Protein AF-A0A952Q363-F1 (afdb_monomer_lite)

Radius of gyration: 19.09 Å; chains: 1; bounding box: 37×42×58 Å

Structure (mmCIF, N/CA/C/O backbone):
data_AF-A0A952Q363-F1
#
_entry.id   AF-A0A952Q363-F1
#
loop_
_atom_site.group_PDB
_atom_site.id
_atom_site.type_symbol
_atom_site.label_atom_id
_atom_site.label_alt_id
_atom_site.label_comp_id
_atom_site.label_asym_id
_atom_site.label_entity_id
_atom_site.label_seq_id
_atom_site.pdbx_PDB_ins_code
_atom_site.Cartn_x
_atom_site.Cartn_y
_atom_site.Cartn_z
_atom_site.occupancy
_atom_site.B_iso_or_equiv
_atom_site.auth_seq_id
_atom_site.auth_comp_id
_atom_site.auth_asym_id
_atom_site.auth_atom_id
_atom_site.pdbx_PDB_model_num
ATOM 1 N N . ILE A 1 1 ? -16.751 1.862 -23.020 1.00 52.62 1 ILE A N 1
ATOM 2 C CA . ILE A 1 1 ? -16.460 0.640 -22.235 1.00 52.62 1 ILE A CA 1
ATOM 3 C C . ILE A 1 1 ? -17.788 -0.082 -22.058 1.00 52.62 1 ILE A C 1
ATOM 5 O O . ILE A 1 1 ? -18.640 0.441 -21.353 1.00 52.62 1 ILE A O 1
ATOM 9 N N . ALA A 1 2 ? -18.011 -1.185 -22.773 1.00 46.09 2 ALA A N 1
ATOM 10 C CA . ALA A 1 2 ? -19.155 -2.061 -22.526 1.00 46.09 2 ALA A CA 1
ATOM 11 C C . ALA A 1 2 ? -18.742 -3.025 -21.408 1.00 46.09 2 ALA A C 1
ATOM 13 O O . ALA A 1 2 ? -17.711 -3.682 -21.525 1.00 46.09 2 ALA A O 1
ATOM 14 N N . TYR A 1 3 ? -19.463 -3.017 -20.289 1.00 58.12 3 TYR A N 1
ATOM 15 C CA . TYR A 1 3 ? -19.148 -3.871 -19.147 1.00 58.12 3 TYR A CA 1
ATOM 16 C C . TYR A 1 3 ? -19.827 -5.219 -19.375 1.00 58.12 3 TYR A C 1
ATOM 18 O O . TYR A 1 3 ? -21.053 -5.286 -19.382 1.00 58.12 3 TYR A O 1
ATOM 26 N N . GLU A 1 4 ? -19.048 -6.270 -19.611 1.00 64.31 4 GLU A N 1
ATOM 27 C CA . GLU A 1 4 ? -19.581 -7.622 -19.738 1.00 64.31 4 GLU A CA 1
ATOM 28 C C . GLU A 1 4 ? -19.744 -8.219 -18.326 1.00 64.31 4 GLU A C 1
ATOM 30 O O . GLU A 1 4 ? -18.751 -8.421 -17.624 1.00 64.31 4 GLU A O 1
ATOM 35 N N . PRO A 1 5 ? -20.979 -8.452 -17.846 1.00 70.44 5 PRO A N 1
ATOM 36 C CA . PRO A 1 5 ? -21.251 -8.792 -16.447 1.00 70.44 5 PRO A CA 1
ATOM 37 C C . PRO A 1 5 ? -20.990 -10.272 -16.117 1.00 70.44 5 PRO A C 1
ATOM 39 O O . PRO A 1 5 ? -21.376 -10.742 -15.051 1.00 70.44 5 PRO A O 1
ATOM 42 N N . THR A 1 6 ? -20.352 -11.024 -17.015 1.00 74.44 6 THR A N 1
ATOM 43 C CA . THR A 1 6 ? -20.077 -12.463 -16.864 1.00 74.44 6 THR A CA 1
ATOM 44 C C . THR A 1 6 ? -18.910 -12.762 -15.917 1.00 74.44 6 THR A C 1
ATOM 46 O O . THR A 1 6 ? -18.652 -13.922 -15.597 1.00 74.44 6 THR A O 1
ATOM 49 N N . VAL A 1 7 ? -18.208 -11.737 -15.421 1.00 71.50 7 VAL A N 1
ATOM 50 C CA . VAL A 1 7 ? -17.068 -11.913 -14.516 1.00 71.50 7 VAL A CA 1
ATOM 51 C C . VAL A 1 7 ? -17.538 -12.050 -13.066 1.00 71.50 7 VAL A C 1
ATOM 53 O O . VAL A 1 7 ? -17.964 -11.087 -12.427 1.00 71.50 7 VAL A O 1
ATOM 56 N N . TYR A 1 8 ? -17.394 -13.252 -12.511 1.00 76.31 8 TYR A N 1
ATOM 57 C CA . TYR A 1 8 ? -17.608 -13.503 -11.087 1.00 76.31 8 TYR A CA 1
ATOM 58 C C . TYR A 1 8 ? -16.476 -12.893 -10.249 1.00 76.31 8 TYR A C 1
ATOM 60 O O . TYR A 1 8 ? -15.322 -13.321 -10.327 1.00 76.31 8 TYR A O 1
ATOM 68 N N . VAL A 1 9 ? -16.805 -11.918 -9.395 1.00 73.81 9 VAL A N 1
ATOM 69 C CA . VAL A 1 9 ? -15.872 -11.384 -8.392 1.00 73.81 9 VAL A CA 1
ATOM 70 C C . VAL A 1 9 ? -16.030 -12.171 -7.097 1.00 73.81 9 VAL A C 1
ATOM 72 O O . VAL A 1 9 ? -17.025 -12.047 -6.385 1.00 73.81 9 VAL A O 1
ATOM 75 N N . TRP A 1 10 ? -15.020 -12.970 -6.766 1.00 75.12 10 TRP A N 1
ATOM 76 C CA . TRP A 1 10 ? -14.986 -13.729 -5.521 1.00 75.12 10 TRP A CA 1
ATOM 77 C C . TRP A 1 10 ? -14.687 -12.788 -4.350 1.00 75.12 10 TRP A C 1
ATOM 79 O O . TRP A 1 10 ? -13.537 -12.418 -4.105 1.00 75.12 10 TRP A O 1
ATOM 89 N N . HIS A 1 11 ? -15.727 -12.383 -3.621 1.00 77.31 11 HIS A N 1
ATOM 90 C CA . HIS A 1 11 ? -15.583 -11.630 -2.379 1.00 77.31 11 HIS A CA 1
ATOM 91 C C . HIS A 1 11 ? -15.698 -12.567 -1.176 1.00 77.31 11 HIS A C 1
ATOM 93 O O . HIS A 1 11 ? -16.669 -13.306 -1.041 1.00 77.31 11 HIS A O 1
ATOM 99 N N . GLN A 1 12 ? -14.719 -12.520 -0.274 1.00 80.31 12 GLN A N 1
ATOM 100 C CA . GLN A 1 12 ? -14.725 -13.321 0.946 1.00 80.31 12 GLN A CA 1
ATOM 101 C C . GLN A 1 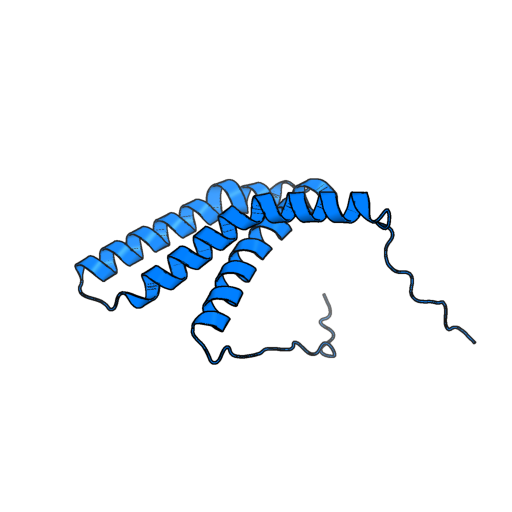12 ? -14.538 -12.418 2.162 1.00 80.31 12 GLN A C 1
ATOM 103 O O . GLN A 1 12 ? -13.541 -11.701 2.272 1.00 80.31 12 GLN A O 1
ATOM 108 N N . HIS A 1 13 ? -15.474 -12.505 3.106 1.00 82.00 13 HIS A N 1
ATOM 109 C CA . HIS A 1 13 ? -15.344 -11.855 4.405 1.00 82.00 13 HIS A CA 1
ATOM 110 C C . HIS A 1 13 ? -14.303 -12.581 5.263 1.00 82.00 13 HIS A C 1
ATOM 112 O O . HIS A 1 13 ? -14.274 -13.812 5.327 1.00 82.00 13 HIS A O 1
ATOM 118 N N . ARG A 1 14 ? -13.445 -11.812 5.938 1.00 87.38 14 ARG A N 1
ATOM 119 C CA . ARG A 1 14 ? -12.489 -12.346 6.916 1.00 87.38 14 ARG A CA 1
ATOM 120 C C . ARG A 1 14 ? -13.212 -12.607 8.230 1.00 87.38 14 ARG A C 1
ATOM 122 O O . ARG A 1 14 ? -13.977 -11.759 8.686 1.00 87.38 14 ARG A O 1
ATOM 129 N N . ARG A 1 15 ? -12.982 -13.781 8.815 1.00 91.12 15 ARG A N 1
ATOM 130 C CA . ARG A 1 15 ? -13.649 -14.245 10.041 1.00 91.12 15 ARG A CA 1
ATOM 131 C C . ARG A 1 15 ? -12.788 -13.989 11.272 1.00 91.12 15 ARG A C 1
ATOM 133 O O . ARG A 1 15 ? -13.325 -13.890 12.371 1.00 91.12 15 ARG A O 1
ATOM 140 N N . THR A 1 16 ? -11.473 -13.847 11.090 1.00 93.56 16 THR A N 1
ATOM 141 C CA . THR A 1 16 ? -10.523 -13.623 12.186 1.00 93.56 16 THR A CA 1
ATOM 142 C C . THR A 1 16 ? -9.735 -12.323 12.035 1.00 93.56 16 THR A C 1
ATOM 144 O O . THR A 1 16 ? -9.590 -11.755 10.949 1.00 93.56 16 THR A O 1
ATOM 147 N N . MET A 1 17 ? -9.188 -11.845 13.154 1.00 90.88 17 MET A N 1
ATOM 148 C CA . MET A 1 17 ? -8.340 -10.651 13.178 1.00 90.88 17 MET A CA 1
ATOM 149 C C . MET A 1 17 ? -7.026 -10.856 12.403 1.00 90.88 17 MET A C 1
ATOM 151 O O . MET A 1 17 ? -6.544 -9.939 11.745 1.00 90.88 17 MET A O 1
ATOM 155 N N . GLU A 1 18 ? -6.469 -12.066 12.426 1.00 93.56 18 GLU A N 1
ATOM 156 C CA . GLU A 1 18 ? -5.249 -12.432 11.693 1.00 93.56 18 GLU A CA 1
ATOM 157 C C . GLU A 1 18 ? -5.468 -12.451 10.178 1.00 93.56 18 GLU A C 1
ATOM 159 O O . GLU A 1 18 ? -4.598 -12.065 9.396 1.00 93.56 18 GLU A O 1
ATOM 164 N N . GLU A 1 19 ? -6.637 -12.918 9.744 1.00 93.19 19 GLU A N 1
ATOM 165 C CA . GLU A 1 19 ? -7.056 -12.865 8.348 1.00 93.19 19 GLU A CA 1
ATOM 166 C C . GLU A 1 19 ? -7.239 -11.417 7.881 1.00 93.19 19 GLU A C 1
ATOM 168 O O . GLU A 1 19 ? -6.781 -11.050 6.795 1.00 93.19 19 GLU A O 1
ATOM 173 N N . LEU A 1 20 ? -7.845 -10.574 8.724 1.00 92.19 20 LEU A N 1
ATOM 174 C CA . LEU A 1 20 ? -7.972 -9.143 8.461 1.00 92.19 20 LEU A CA 1
ATOM 175 C C . LEU A 1 20 ? -6.601 -8.460 8.384 1.00 92.19 20 LEU A C 1
ATOM 177 O O . LEU A 1 20 ? -6.363 -7.681 7.464 1.00 92.19 20 LEU A O 1
ATOM 181 N N . GLN A 1 21 ? -5.678 -8.781 9.292 1.00 94.12 21 GLN A N 1
ATOM 182 C CA . GLN A 1 21 ? -4.303 -8.284 9.257 1.00 94.12 21 GLN A CA 1
ATOM 183 C C . GLN A 1 21 ? -3.627 -8.605 7.926 1.00 94.12 21 GLN A C 1
ATOM 185 O O . GLN A 1 21 ? -3.096 -7.709 7.265 1.00 94.12 21 GLN A O 1
ATOM 190 N N . ARG A 1 22 ? -3.663 -9.880 7.525 1.00 94.31 22 ARG A N 1
ATOM 191 C CA . ARG A 1 22 ? -3.071 -10.342 6.265 1.00 94.31 22 ARG A CA 1
ATOM 192 C C . ARG A 1 22 ? -3.663 -9.597 5.075 1.00 94.31 22 ARG A C 1
ATOM 194 O O . ARG A 1 22 ? -2.911 -9.148 4.213 1.00 94.31 22 ARG A O 1
ATOM 201 N N . GLN A 1 23 ? -4.980 -9.400 5.057 1.00 93.62 23 GLN A N 1
ATOM 202 C CA . GLN A 1 23 ? -5.643 -8.631 4.006 1.00 93.62 23 GLN A CA 1
ATOM 203 C C . GLN A 1 23 ? -5.205 -7.162 3.993 1.00 93.62 23 GLN A C 1
ATOM 205 O O . GLN A 1 23 ? -4.883 -6.637 2.931 1.00 93.62 23 GLN A O 1
ATOM 210 N N . MET A 1 24 ? -5.170 -6.498 5.149 1.00 94.56 24 MET A N 1
ATOM 211 C CA . MET A 1 24 ? -4.802 -5.082 5.241 1.00 94.56 24 MET A CA 1
ATOM 212 C C . MET A 1 24 ? -3.368 -4.830 4.768 1.00 94.56 24 MET A C 1
ATOM 214 O O . MET A 1 24 ? -3.130 -3.889 4.007 1.00 94.56 24 MET A O 1
ATOM 218 N N . ILE A 1 25 ? -2.429 -5.693 5.167 1.00 96.75 25 ILE A N 1
ATOM 219 C CA . ILE A 1 25 ? -1.040 -5.634 4.697 1.00 96.75 25 ILE A CA 1
ATOM 220 C C . ILE A 1 25 ? -0.991 -5.902 3.189 1.00 9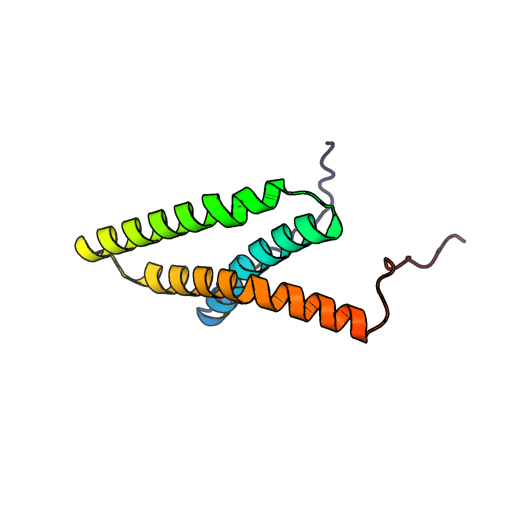6.75 25 ILE A C 1
ATOM 222 O O . ILE A 1 25 ? -0.369 -5.138 2.450 1.00 96.75 25 ILE A O 1
ATOM 226 N N . ALA A 1 26 ? -1.689 -6.935 2.706 1.00 94.75 26 ALA A N 1
ATOM 227 C CA . ALA A 1 26 ? -1.709 -7.282 1.288 1.00 94.75 26 ALA A CA 1
ATOM 228 C C . ALA A 1 26 ? -2.261 -6.149 0.410 1.00 94.75 26 ALA A C 1
ATOM 230 O O . ALA A 1 26 ? -1.663 -5.861 -0.623 1.00 94.75 26 ALA A O 1
ATOM 231 N N . TYR A 1 27 ? -3.339 -5.478 0.823 1.00 93.00 27 TYR A N 1
ATOM 232 C CA . TYR A 1 27 ? -3.904 -4.333 0.101 1.00 93.00 27 TYR A CA 1
ATOM 233 C C . TYR A 1 27 ? -2.964 -3.127 0.110 1.00 93.00 27 TYR A C 1
ATOM 235 O O . TYR A 1 27 ? -2.746 -2.510 -0.932 1.00 93.00 27 TYR A O 1
ATOM 243 N N . GLY A 1 28 ? -2.348 -2.822 1.259 1.00 94.44 28 GLY A N 1
ATOM 244 C CA . GLY A 1 28 ? -1.336 -1.768 1.342 1.00 94.44 28 GLY A CA 1
ATOM 245 C C . GLY A 1 28 ? -0.146 -2.031 0.415 1.00 94.44 28 GLY A C 1
ATOM 246 O O . GLY A 1 28 ? 0.319 -1.121 -0.270 1.00 94.44 28 GLY A O 1
ATOM 247 N N . ARG A 1 29 ? 0.306 -3.285 0.348 1.00 96.94 29 ARG A N 1
ATOM 248 C CA . ARG A 1 29 ? 1.401 -3.732 -0.519 1.00 96.94 29 ARG A CA 1
ATOM 249 C C . ARG A 1 29 ? 1.027 -3.681 -1.997 1.00 96.94 29 ARG A C 1
ATOM 251 O O . ARG A 1 29 ? 1.810 -3.181 -2.799 1.00 96.94 29 ARG A O 1
ATOM 258 N N . ALA A 1 30 ? -0.160 -4.176 -2.346 1.00 94.31 30 ALA A N 1
ATOM 259 C CA . ALA A 1 30 ? -0.638 -4.258 -3.723 1.00 94.31 30 ALA A CA 1
ATOM 260 C C . ALA A 1 30 ? -0.687 -2.884 -4.396 1.00 94.31 30 ALA A C 1
ATOM 262 O O . ALA A 1 30 ? -0.236 -2.761 -5.527 1.00 94.31 30 ALA A O 1
ATOM 263 N N . MET A 1 31 ? -1.147 -1.851 -3.683 1.00 94.00 31 MET A N 1
ATOM 264 C CA . MET A 1 31 ? -1.195 -0.489 -4.222 1.00 94.00 31 MET A CA 1
ATOM 265 C C . MET A 1 31 ? 0.189 0.015 -4.651 1.00 94.00 31 MET A C 1
ATOM 267 O O . MET A 1 31 ? 0.340 0.540 -5.743 1.00 94.00 31 MET A O 1
ATOM 271 N N . ILE A 1 32 ? 1.221 -0.199 -3.834 1.00 96.38 32 ILE A N 1
ATOM 272 C CA . ILE A 1 32 ? 2.585 0.239 -4.164 1.00 96.38 32 ILE A CA 1
ATOM 273 C C . ILE A 1 32 ? 3.152 -0.559 -5.333 1.00 96.38 32 ILE A C 1
A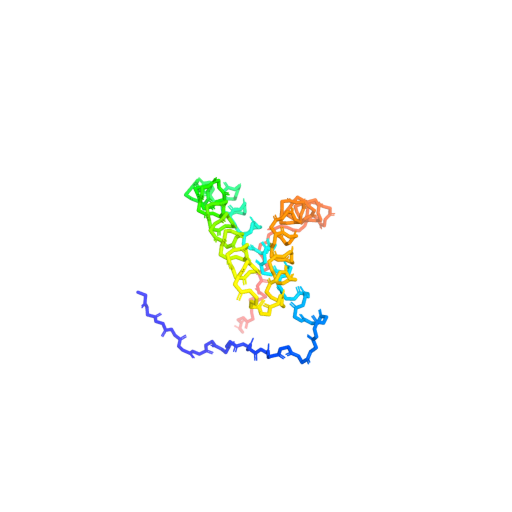TOM 275 O O . ILE A 1 32 ? 3.726 0.013 -6.251 1.00 96.38 32 ILE A O 1
ATOM 279 N N . VAL A 1 33 ? 2.982 -1.884 -5.306 1.00 96.38 33 VAL A N 1
ATOM 280 C CA . VAL A 1 33 ? 3.456 -2.764 -6.381 1.00 96.38 33 VAL A CA 1
ATOM 281 C C . VAL A 1 33 ? 2.808 -2.390 -7.711 1.00 96.38 33 VAL A C 1
ATOM 283 O O . VAL A 1 33 ? 3.498 -2.380 -8.722 1.00 96.38 33 VAL A O 1
ATOM 286 N N . TYR A 1 34 ? 1.516 -2.065 -7.705 1.00 94.88 34 TYR A N 1
ATOM 287 C CA . TYR A 1 34 ? 0.774 -1.655 -8.892 1.00 94.88 34 TYR A CA 1
ATOM 288 C C . TYR A 1 34 ? 1.322 -0.357 -9.496 1.00 94.88 34 TYR A C 1
ATOM 290 O O . TYR A 1 34 ? 1.682 -0.343 -10.670 1.00 94.88 34 TYR A O 1
ATOM 298 N N . GLU A 1 35 ? 1.482 0.697 -8.693 1.00 95.50 35 GLU A N 1
ATOM 299 C CA . GLU A 1 35 ? 2.016 1.974 -9.191 1.00 95.50 35 GLU A CA 1
ATOM 300 C C . GLU A 1 35 ? 3.469 1.843 -9.675 1.00 95.50 35 GLU A C 1
ATOM 302 O O . GLU A 1 35 ? 3.846 2.412 -10.698 1.00 95.50 35 GLU A O 1
ATOM 307 N N . LEU A 1 36 ? 4.296 1.050 -8.981 1.00 95.69 36 LEU A N 1
ATOM 308 C CA . LEU A 1 36 ? 5.667 0.776 -9.424 1.00 95.69 36 LEU A CA 1
ATOM 309 C C . LEU A 1 36 ? 5.698 -0.043 -10.717 1.00 95.69 36 LEU A C 1
ATOM 311 O O . LEU A 1 36 ? 6.550 0.203 -11.568 1.00 95.69 36 LEU A O 1
ATOM 315 N N . GLN A 1 37 ? 4.790 -1.008 -10.874 1.00 94.88 37 GLN A N 1
ATOM 316 C CA . GLN A 1 37 ? 4.666 -1.792 -12.098 1.00 94.88 37 GLN A CA 1
ATOM 317 C C . GLN A 1 37 ? 4.322 -0.884 -13.279 1.00 94.88 37 GLN A C 1
ATOM 319 O O . GLN A 1 37 ? 5.029 -0.936 -14.278 1.00 94.88 37 GLN A O 1
ATOM 324 N N . ILE A 1 38 ? 3.315 -0.020 -13.141 1.00 94.31 38 ILE A N 1
ATOM 325 C CA . ILE A 1 38 ? 2.935 0.953 -14.175 1.00 94.31 38 ILE A CA 1
ATOM 326 C C . ILE A 1 38 ? 4.116 1.860 -14.524 1.00 94.31 38 ILE A C 1
ATOM 328 O O . ILE A 1 38 ? 4.460 2.029 -15.692 1.00 94.31 38 ILE A O 1
ATOM 332 N N . PHE A 1 39 ? 4.799 2.394 -13.513 1.00 94.88 39 PHE A N 1
ATOM 333 C CA . PHE A 1 39 ? 5.922 3.295 -13.740 1.00 94.88 39 PHE A CA 1
ATOM 334 C C . PHE A 1 39 ? 7.085 2.627 -14.486 1.00 94.88 39 PHE A C 1
ATOM 336 O O . PHE A 1 39 ? 7.620 3.184 -15.442 1.00 94.88 39 PHE A O 1
ATOM 343 N N . PHE A 1 40 ? 7.499 1.433 -14.057 1.00 94.44 40 PHE A N 1
ATOM 344 C CA . PHE A 1 40 ? 8.678 0.771 -14.618 1.00 94.44 40 PHE A CA 1
ATOM 345 C C . PHE A 1 40 ? 8.400 -0.054 -15.878 1.00 94.44 40 PHE A C 1
ATOM 347 O O . PHE A 1 40 ? 9.344 -0.318 -16.622 1.00 94.44 40 PHE A O 1
ATOM 354 N N . HIS A 1 41 ? 7.170 -0.529 -16.080 1.00 90.31 41 HIS A N 1
ATOM 355 C CA . HIS A 1 41 ? 6.802 -1.356 -17.230 1.00 90.31 41 HIS A CA 1
ATOM 356 C C . HIS A 1 41 ? 6.120 -0.549 -18.329 1.00 90.31 41 HIS A C 1
ATOM 358 O O . HIS A 1 41 ? 6.515 -0.667 -19.485 1.00 90.31 41 HIS A O 1
ATOM 364 N N . ASP A 1 42 ? 5.155 0.292 -17.956 1.00 92.25 42 ASP A N 1
ATOM 365 C CA . ASP A 1 42 ? 4.332 1.049 -18.903 1.00 92.25 42 ASP A CA 1
ATOM 366 C C . ASP A 1 42 ? 4.871 2.474 -19.123 1.00 92.25 42 ASP A C 1
ATOM 368 O O . ASP A 1 42 ? 4.329 3.230 -19.926 1.00 92.25 42 ASP A O 1
ATOM 372 N N . HIS A 1 43 ? 5.953 2.847 -18.421 1.00 92.12 43 HIS A N 1
ATOM 373 C CA . HIS A 1 43 ? 6.587 4.171 -18.459 1.00 92.12 43 HIS A CA 1
ATOM 374 C C . HIS A 1 43 ? 5.635 5.329 -18.119 1.00 92.12 43 HIS A C 1
ATOM 376 O O . HIS A 1 43 ? 5.858 6.479 -18.507 1.00 92.12 43 HIS A O 1
ATOM 382 N N . ASP A 1 44 ? 4.588 5.038 -17.348 1.00 94.00 44 ASP A N 1
ATOM 383 C CA . ASP A 1 44 ? 3.598 6.020 -16.934 1.00 94.00 44 ASP A CA 1
ATOM 384 C C . ASP A 1 44 ? 3.905 6.554 -15.529 1.00 94.00 44 ASP A C 1
ATOM 386 O O . ASP A 1 44 ? 3.885 5.858 -14.515 1.00 94.00 44 ASP A O 1
ATOM 390 N N . TRP A 1 45 ? 4.206 7.846 -15.483 1.00 94.12 45 TRP A N 1
ATOM 391 C CA . TRP A 1 45 ? 4.642 8.572 -14.297 1.00 94.12 45 TRP A CA 1
ATOM 392 C C . TRP A 1 45 ? 3.486 9.122 -13.458 1.00 94.12 45 TRP A C 1
ATOM 394 O O . TRP A 1 45 ? 3.722 9.586 -12.342 1.00 94.12 45 TRP A O 1
ATOM 404 N N . ARG A 1 46 ? 2.236 9.056 -13.937 1.00 91.06 46 ARG A N 1
ATOM 405 C CA . ARG A 1 46 ? 1.063 9.569 -13.204 1.00 91.06 46 ARG A CA 1
ATOM 406 C C . ARG A 1 46 ? 0.908 8.890 -11.840 1.00 91.06 46 ARG A C 1
ATOM 408 O O . ARG A 1 46 ? 0.570 9.550 -10.857 1.00 91.06 46 ARG A O 1
ATOM 415 N N . GLY A 1 47 ? 1.255 7.605 -11.762 1.00 89.19 47 GLY A N 1
ATOM 416 C CA . GLY A 1 47 ? 1.268 6.822 -10.525 1.00 89.19 47 GLY A CA 1
ATOM 417 C C . GLY A 1 47 ? 2.260 7.313 -9.466 1.00 89.19 47 GLY A C 1
ATOM 418 O O . GLY A 1 47 ? 2.050 7.137 -8.264 1.00 89.19 47 GLY A O 1
ATOM 419 N N . LEU A 1 48 ? 3.318 8.028 -9.862 1.00 92.56 48 LEU A N 1
ATOM 420 C CA . LEU A 1 48 ? 4.270 8.592 -8.902 1.00 92.56 48 LEU A CA 1
ATOM 421 C C . LEU A 1 48 ? 3.642 9.692 -8.051 1.00 92.56 48 LEU A C 1
ATOM 423 O O . LEU A 1 48 ? 3.976 9.808 -6.874 1.00 92.56 48 LEU A O 1
ATOM 427 N N . TRP A 1 49 ? 2.697 10.463 -8.598 1.00 94.44 49 TRP A N 1
ATOM 428 C CA . TRP A 1 49 ? 1.946 11.443 -7.812 1.00 94.44 49 TRP A CA 1
ATOM 429 C C . TRP A 1 49 ? 1.117 10.763 -6.716 1.00 94.44 49 TRP A C 1
ATOM 431 O O . TRP A 1 49 ? 1.056 11.239 -5.576 1.00 94.44 49 TRP A O 1
ATOM 441 N N . GLN A 1 50 ? 0.535 9.604 -7.037 1.00 92.44 50 GLN A N 1
ATOM 442 C CA . GLN A 1 50 ? -0.197 8.790 -6.074 1.00 92.44 50 GLN A CA 1
ATOM 443 C C . GLN A 1 50 ? 0.718 8.340 -4.924 1.00 92.44 50 GLN A C 1
ATOM 445 O O . GLN A 1 50 ? 0.334 8.446 -3.757 1.00 92.44 50 GLN A O 1
ATOM 450 N N . LEU A 1 51 ? 1.942 7.900 -5.235 1.00 93.56 51 LEU A N 1
ATOM 451 C CA . LEU A 1 51 ? 2.925 7.441 -4.247 1.00 93.56 51 LEU A CA 1
ATOM 452 C C . LEU A 1 51 ? 3.552 8.574 -3.425 1.00 93.56 51 LEU A C 1
ATOM 454 O O . LEU A 1 51 ? 3.716 8.426 -2.215 1.00 93.56 51 LEU A O 1
ATOM 458 N N . ALA A 1 52 ? 3.918 9.682 -4.068 1.00 94.12 52 ALA A N 1
ATOM 459 C CA . ALA A 1 52 ? 4.702 10.754 -3.459 1.00 94.12 52 ALA A CA 1
ATOM 460 C C . ALA A 1 52 ? 3.847 11.792 -2.725 1.00 94.12 52 ALA A C 1
ATOM 462 O O . ALA A 1 52 ? 4.318 12.400 -1.767 1.00 94.12 52 ALA A O 1
ATOM 463 N N . VAL A 1 53 ? 2.597 12.003 -3.154 1.00 95.12 53 VAL A N 1
ATOM 464 C CA . VAL A 1 53 ? 1.750 13.076 -2.613 1.00 95.12 53 VAL A CA 1
ATOM 465 C C . VAL A 1 53 ? 0.455 12.537 -2.037 1.00 95.12 53 VAL A C 1
ATOM 467 O O . VAL A 1 53 ? 0.187 12.730 -0.850 1.00 95.12 53 VAL A O 1
ATOM 470 N N . VAL A 1 54 ? -0.348 11.833 -2.836 1.00 94.75 54 VAL A N 1
ATOM 471 C CA . VAL A 1 54 ? -1.696 11.428 -2.405 1.00 94.75 54 VAL A CA 1
ATOM 472 C C . VAL A 1 54 ? -1.624 10.482 -1.212 1.00 94.75 54 VAL A C 1
ATOM 474 O O . VAL A 1 54 ? -2.297 10.705 -0.202 1.00 94.75 54 VAL A O 1
ATOM 477 N N . LEU A 1 55 ? -0.783 9.451 -1.296 1.00 93.88 55 LEU A N 1
ATOM 478 C CA . LEU A 1 55 ? -0.652 8.456 -0.244 1.00 93.88 55 LEU A CA 1
ATOM 479 C C . LEU A 1 55 ? -0.104 9.057 1.068 1.00 93.88 55 LEU A C 1
ATOM 481 O O . LEU A 1 55 ? -0.755 8.852 2.098 1.00 93.88 55 LEU A O 1
ATOM 485 N N . PRO A 1 56 ? 1.006 9.826 1.092 1.00 94.75 56 PRO A N 1
ATOM 486 C CA . PRO A 1 56 ? 1.493 10.454 2.320 1.00 94.75 56 PRO A CA 1
ATOM 487 C C . PRO A 1 56 ? 0.487 11.426 2.935 1.00 94.75 56 PRO A C 1
ATOM 489 O O . PRO A 1 56 ? 0.245 11.368 4.141 1.00 94.75 56 PRO A O 1
ATOM 492 N N . VAL A 1 57 ? -0.168 12.262 2.121 1.00 96.56 57 VAL A N 1
ATOM 493 C CA . VAL A 1 57 ? -1.205 13.190 2.601 1.00 96.56 57 VAL A CA 1
ATOM 494 C C . VAL A 1 57 ? -2.377 12.424 3.212 1.00 96.56 57 VAL A C 1
ATOM 496 O O . VAL A 1 57 ? -2.860 12.778 4.289 1.00 96.56 57 VAL A O 1
ATOM 499 N N . TYR A 1 58 ? -2.823 11.346 2.568 1.00 94.12 58 TYR A N 1
ATOM 500 C CA . TYR A 1 58 ? -3.880 10.493 3.099 1.00 94.12 58 TYR A CA 1
ATOM 501 C C . TYR A 1 58 ? -3.478 9.842 4.427 1.00 94.12 58 TYR A C 1
ATOM 503 O O . TYR A 1 58 ? -4.252 9.872 5.386 1.00 94.12 58 TYR A O 1
ATOM 511 N N . ARG A 1 59 ? -2.252 9.311 4.530 1.00 93.44 59 ARG A N 1
ATOM 512 C CA . ARG A 1 59 ? -1.733 8.721 5.773 1.00 93.44 59 ARG A CA 1
ATOM 513 C C . ARG A 1 59 ? -1.601 9.745 6.891 1.00 93.44 59 ARG A C 1
ATOM 515 O O . ARG A 1 59 ? -1.958 9.434 8.024 1.00 93.44 59 ARG A O 1
ATOM 522 N N . LEU A 1 60 ? -1.174 10.965 6.581 1.00 95.31 60 LEU A N 1
ATOM 523 C CA . LEU A 1 60 ? -1.100 12.045 7.556 1.00 95.31 60 LEU A CA 1
ATOM 524 C C . LEU A 1 60 ? -2.494 12.444 8.053 1.00 95.31 60 LEU A C 1
ATOM 526 O O . LEU A 1 60 ? -2.710 12.536 9.258 1.00 95.31 60 LEU A O 1
ATOM 530 N N . ARG A 1 61 ? -3.471 12.601 7.152 1.00 94.31 61 ARG A N 1
ATOM 531 C CA . ARG A 1 61 ? -4.869 12.882 7.525 1.00 94.31 61 ARG A CA 1
ATOM 532 C C . ARG A 1 61 ? -5.461 11.777 8.398 1.00 94.31 61 ARG A C 1
ATOM 534 O O . ARG A 1 61 ? -6.113 12.077 9.396 1.00 94.31 61 ARG A O 1
ATOM 541 N N . GLN A 1 62 ? -5.202 10.510 8.065 1.00 92.12 62 GLN A N 1
ATOM 542 C CA . GLN A 1 62 ? -5.601 9.378 8.905 1.00 92.12 62 GLN A CA 1
ATOM 543 C C . GLN A 1 62 ? -4.952 9.448 10.289 1.00 92.12 62 GLN A C 1
ATOM 545 O O . GLN A 1 62 ? -5.648 9.286 11.288 1.00 92.12 62 GLN A O 1
ATOM 550 N N . LEU A 1 63 ? -3.647 9.720 10.360 1.00 93.75 63 LEU A N 1
ATOM 551 C CA . LEU A 1 63 ? -2.918 9.830 11.621 1.00 93.75 63 LEU A CA 1
ATOM 552 C C . LEU A 1 63 ? -3.478 10.955 12.499 1.00 93.75 63 LEU A C 1
ATOM 554 O O . LEU A 1 63 ? -3.753 10.734 13.675 1.00 93.75 63 LEU A O 1
ATOM 558 N N . VAL A 1 64 ? -3.719 12.135 11.925 1.00 94.12 64 VAL A N 1
ATOM 559 C CA . VAL A 1 64 ? -4.343 13.264 12.629 1.00 94.12 64 VAL A CA 1
ATOM 560 C C . VAL A 1 64 ? -5.736 12.881 13.135 1.00 94.12 64 VAL A C 1
ATOM 562 O O . VAL A 1 64 ? -6.045 13.095 14.306 1.00 94.12 64 VAL A O 1
ATOM 565 N N . GLY A 1 65 ? -6.558 12.241 12.297 1.00 91.00 65 GLY A N 1
ATOM 566 C CA . GLY A 1 65 ? -7.880 11.756 12.696 1.00 91.00 65 GLY A CA 1
ATOM 567 C C . GLY A 1 65 ? -7.828 10.748 13.849 1.00 91.00 65 GLY A C 1
ATOM 568 O O . GLY A 1 65 ? -8.639 10.822 14.772 1.00 91.00 65 GLY A O 1
ATOM 569 N N . LEU A 1 66 ? -6.844 9.845 13.846 1.00 90.88 66 LEU A N 1
ATOM 570 C CA . LEU A 1 66 ? -6.613 8.879 14.922 1.00 90.88 66 LEU A CA 1
ATOM 571 C C . LEU A 1 66 ? -6.176 9.543 16.228 1.00 90.88 66 LEU A C 1
ATOM 573 O O . LEU A 1 66 ? -6.654 9.161 17.298 1.00 90.88 66 LEU A O 1
ATOM 577 N N . LEU A 1 67 ? -5.293 10.540 16.154 1.00 91.00 67 LEU A N 1
ATOM 578 C CA . LEU A 1 67 ? -4.848 11.313 17.313 1.00 91.00 67 LEU A CA 1
ATOM 579 C C . LEU A 1 67 ? -6.008 12.107 17.921 1.00 91.00 67 LEU A C 1
ATOM 581 O O . LEU A 1 67 ? -6.225 12.043 19.130 1.00 91.00 67 LEU A O 1
ATOM 585 N N . MET A 1 68 ? -6.818 12.768 17.090 1.00 89.88 68 MET A N 1
ATOM 586 C CA . MET A 1 68 ? -8.025 13.471 17.537 1.00 89.88 68 MET A CA 1
ATOM 587 C C . MET A 1 68 ? -9.058 12.515 18.145 1.00 89.88 68 MET A C 1
ATOM 589 O O . MET A 1 68 ? -9.670 12.829 19.165 1.00 89.88 68 MET A O 1
ATOM 593 N N . ALA A 1 69 ? -9.257 11.334 17.555 1.00 87.31 69 ALA A N 1
ATOM 594 C CA . ALA A 1 69 ? -10.157 10.319 18.097 1.00 87.31 69 ALA A CA 1
ATOM 595 C C . ALA A 1 69 ? -9.673 9.795 19.457 1.00 87.31 69 ALA A C 1
ATOM 597 O O . ALA A 1 69 ? -10.484 9.642 20.371 1.00 87.31 69 ALA A O 1
ATOM 598 N N . LYS A 1 70 ? -8.358 9.586 19.610 1.00 86.31 70 LYS A N 1
ATOM 599 C CA . LYS A 1 70 ? -7.734 9.196 20.880 1.00 86.31 70 L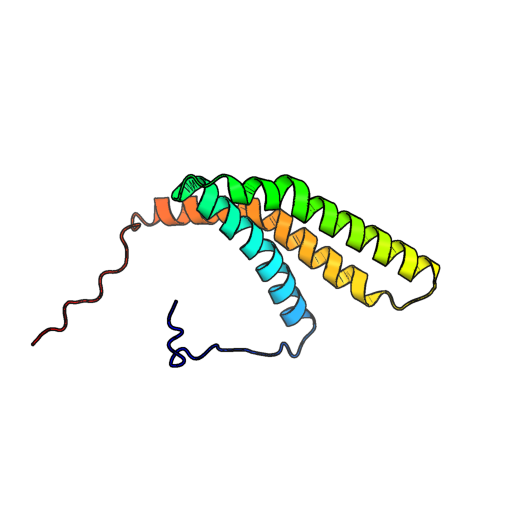YS A CA 1
ATOM 600 C C . LYS A 1 70 ? -7.911 10.280 21.946 1.00 86.31 70 LYS A C 1
ATOM 602 O O . LYS A 1 70 ? -8.311 9.957 23.058 1.00 86.31 70 LYS A O 1
ATOM 607 N N . ALA A 1 71 ? -7.689 11.548 21.599 1.00 88.25 71 ALA A N 1
ATOM 608 C CA . ALA A 1 71 ? -7.905 12.679 22.506 1.00 88.25 71 ALA A CA 1
ATOM 609 C C . ALA A 1 71 ? -9.372 12.802 22.966 1.00 88.25 71 ALA A C 1
ATOM 611 O O . ALA A 1 71 ? -9.637 13.225 24.083 1.00 88.25 71 ALA A O 1
ATOM 612 N N . ARG A 1 72 ? -10.328 12.381 22.127 1.00 88.50 72 ARG A N 1
ATOM 613 C CA . ARG A 1 72 ? -11.771 12.351 22.429 1.00 88.50 72 ARG A CA 1
ATOM 614 C C . ARG A 1 72 ? -12.242 11.053 23.104 1.00 88.50 72 ARG A C 1
ATOM 616 O O . ARG A 1 72 ? -13.444 10.816 23.163 1.00 88.50 72 ARG A O 1
ATOM 623 N N . GLY A 1 73 ? -11.329 10.181 23.540 1.00 83.62 73 GLY A N 1
ATOM 624 C CA . GLY A 1 73 ? -11.667 8.932 24.237 1.00 83.62 73 GLY A CA 1
ATOM 625 C C . GLY A 1 73 ? -12.357 7.865 23.374 1.00 83.62 73 GLY A C 1
ATOM 626 O O . GLY A 1 73 ? -12.959 6.938 23.911 1.00 83.62 73 GLY A O 1
ATOM 627 N N . LYS A 1 74 ? -12.301 7.967 22.037 1.00 77.94 74 LYS A N 1
ATOM 628 C CA . LYS A 1 74 ? -12.918 6.979 21.135 1.00 77.94 74 LYS A CA 1
ATOM 629 C C . LYS A 1 74 ? -12.095 5.681 21.063 1.00 77.94 74 LYS A C 1
ATOM 631 O O . LYS A 1 74 ? -10.869 5.718 21.202 1.00 77.94 74 LYS A O 1
ATOM 636 N N . PRO A 1 75 ? -12.742 4.528 20.795 1.00 67.75 75 PRO A N 1
ATOM 637 C CA . PRO A 1 75 ? -12.080 3.226 20.786 1.00 67.75 75 PRO A CA 1
ATOM 638 C C . PRO A 1 75 ? -10.903 3.150 19.802 1.00 67.75 75 PRO A C 1
ATOM 640 O O . PRO A 1 75 ? -10.974 3.578 18.653 1.00 67.75 75 PRO A O 1
ATOM 643 N N . THR A 1 76 ? -9.815 2.536 20.271 1.00 68.56 76 THR A N 1
ATOM 644 C CA . THR A 1 76 ? -8.467 2.561 19.673 1.00 68.56 76 THR A CA 1
ATOM 645 C C . THR A 1 76 ? -8.249 1.505 18.579 1.00 68.56 76 THR A C 1
ATOM 647 O O . THR A 1 76 ? -7.174 1.465 17.983 1.00 68.56 76 THR A O 1
ATOM 650 N N . LYS A 1 77 ? -9.245 0.653 18.277 1.00 68.38 77 LYS A N 1
ATOM 651 C CA . LYS A 1 77 ? -9.117 -0.475 17.322 1.00 68.38 77 LYS A CA 1
ATOM 652 C C . LYS A 1 77 ? -8.657 -0.037 15.918 1.00 68.38 77 LYS A C 1
ATOM 654 O O . LYS A 1 77 ? -8.038 -0.814 15.198 1.00 68.38 77 LYS A O 1
ATOM 659 N N . THR A 1 78 ? -8.864 1.229 15.561 1.00 78.31 78 THR A N 1
ATOM 660 C CA . THR A 1 78 ? -8.435 1.829 14.290 1.00 78.31 78 THR A CA 1
ATOM 661 C C . THR A 1 78 ? -6.911 2.001 14.169 1.00 78.31 78 THR A C 1
ATOM 663 O O . THR A 1 78 ? -6.384 2.001 13.058 1.00 78.31 78 THR A O 1
ATOM 666 N N . TRP A 1 79 ? -6.172 2.082 15.284 1.00 86.12 79 TRP A N 1
ATOM 667 C CA . TRP A 1 79 ? -4.706 2.213 15.262 1.00 86.12 79 TRP A CA 1
ATOM 668 C C . TRP A 1 79 ? -4.014 0.986 14.676 1.00 86.12 79 TRP A C 1
ATOM 670 O O . TRP A 1 79 ? -3.042 1.108 13.930 1.00 86.12 79 TRP A O 1
ATOM 680 N N . VAL A 1 80 ? -4.541 -0.198 14.983 1.00 89.56 80 VAL A N 1
ATOM 681 C CA . VAL A 1 80 ? -3.998 -1.465 14.489 1.00 89.56 80 VAL A CA 1
ATOM 682 C C . VAL A 1 80 ? -4.165 -1.558 12.967 1.00 89.56 80 VAL A C 1
ATOM 684 O O . VAL A 1 80 ? -3.209 -1.877 12.261 1.00 89.56 80 VAL A O 1
ATOM 687 N N . LEU A 1 81 ? -5.335 -1.167 12.448 1.00 90.19 81 LEU A N 1
ATOM 688 C CA . LEU A 1 81 ? -5.611 -1.125 11.006 1.00 90.19 81 LEU A CA 1
ATOM 689 C C . LEU A 1 81 ? -4.697 -0.142 10.267 1.00 90.19 81 LEU A C 1
ATOM 691 O O . LEU A 1 81 ? -4.184 -0.457 9.192 1.00 90.19 81 LEU A O 1
ATOM 695 N N . PHE A 1 82 ? -4.467 1.037 10.851 1.00 92.06 82 PHE A N 1
ATOM 696 C CA . PHE A 1 82 ? -3.541 2.023 10.298 1.00 92.06 82 PHE A CA 1
ATOM 697 C C . PHE A 1 82 ? -2.121 1.468 10.209 1.00 92.06 82 PHE A C 1
ATOM 699 O O . PHE A 1 82 ? -1.505 1.537 9.144 1.00 92.06 82 PHE A O 1
ATOM 706 N N . ARG A 1 83 ? -1.630 0.849 11.292 1.00 94.38 83 ARG A N 1
ATOM 707 C CA . ARG A 1 83 ? -0.286 0.265 11.334 1.00 94.38 83 ARG A CA 1
ATOM 708 C C . ARG A 1 83 ? -0.098 -0.794 10.250 1.00 94.38 83 ARG A C 1
ATOM 710 O O . ARG A 1 83 ? 0.916 -0.771 9.561 1.00 94.38 83 ARG A O 1
ATOM 717 N N . TRP A 1 84 ? -1.070 -1.686 10.065 1.00 95.56 84 TRP A N 1
ATOM 718 C CA . TRP A 1 84 ? -1.013 -2.710 9.018 1.00 95.56 84 TRP A CA 1
ATOM 719 C C . TRP A 1 84 ? -1.035 -2.123 7.609 1.00 95.56 84 TRP A C 1
ATOM 721 O O . TRP A 1 84 ? -0.300 -2.589 6.743 1.00 95.56 84 TRP A O 1
ATOM 731 N N . GLY A 1 85 ? -1.824 -1.072 7.382 1.00 94.06 85 GLY A N 1
ATOM 732 C CA . GLY A 1 85 ? -1.835 -0.374 6.099 1.00 94.06 85 GLY A CA 1
ATOM 733 C C . GLY A 1 85 ? -0.488 0.277 5.770 1.00 94.06 85 GLY A C 1
ATOM 734 O O . GLY A 1 85 ? -0.012 0.152 4.643 1.00 94.06 85 GLY A O 1
ATOM 735 N N . VAL A 1 86 ? 0.135 0.942 6.748 1.00 95.31 86 VAL A N 1
ATOM 736 C CA . VAL A 1 86 ? 1.468 1.550 6.595 1.00 95.31 86 VAL A CA 1
ATOM 737 C C . VAL A 1 86 ? 2.534 0.477 6.386 1.00 95.31 86 VAL A C 1
ATOM 739 O O . VAL A 1 86 ? 3.343 0.600 5.472 1.00 95.31 86 VAL A O 1
ATOM 742 N N . GLN A 1 87 ? 2.491 -0.603 7.170 1.00 97.06 87 GLN A N 1
ATOM 743 C CA . GLN A 1 87 ? 3.379 -1.753 7.007 1.00 97.06 87 GLN A CA 1
ATOM 744 C C . GLN A 1 87 ? 3.294 -2.314 5.581 1.00 97.06 87 GLN A C 1
ATOM 746 O O . GLN A 1 87 ? 4.319 -2.453 4.922 1.00 97.06 87 GLN A O 1
ATOM 751 N N . GLY A 1 88 ? 2.080 -2.539 5.070 1.00 95.88 88 GLY A N 1
ATOM 752 C CA . GLY A 1 88 ? 1.874 -2.976 3.691 1.00 95.88 88 GLY A CA 1
ATOM 753 C C . GLY A 1 88 ? 2.462 -2.004 2.667 1.00 95.88 88 GLY A C 1
ATOM 754 O O . GLY A 1 88 ? 3.109 -2.441 1.722 1.00 95.88 88 GLY A O 1
ATOM 755 N N . ASN A 1 89 ? 2.300 -0.689 2.857 1.00 95.75 89 ASN A N 1
ATOM 756 C CA . ASN A 1 89 ? 2.889 0.294 1.943 1.00 95.75 89 ASN A CA 1
ATOM 757 C C . ASN A 1 89 ? 4.430 0.239 1.940 1.00 95.75 89 ASN A C 1
ATOM 759 O O . ASN A 1 89 ? 5.049 0.312 0.885 1.00 95.75 89 ASN A O 1
ATOM 763 N N . ILE A 1 90 ? 5.064 0.060 3.096 1.00 95.94 90 ILE A N 1
ATOM 764 C CA . ILE A 1 90 ? 6.528 -0.049 3.174 1.00 95.94 90 ILE A CA 1
ATOM 765 C C . ILE A 1 90 ? 7.004 -1.355 2.518 1.00 95.94 90 ILE A C 1
ATOM 767 O O . ILE A 1 90 ? 7.907 -1.343 1.682 1.00 95.94 90 ILE A O 1
ATOM 771 N N . GLU A 1 91 ? 6.353 -2.477 2.836 1.00 96.88 91 GLU A N 1
ATOM 772 C CA . GLU A 1 91 ? 6.650 -3.787 2.242 1.00 96.88 91 GLU A CA 1
ATOM 773 C C . GLU A 1 91 ? 6.393 -3.828 0.727 1.00 96.88 91 GLU A C 1
ATOM 775 O O . GLU A 1 91 ? 6.980 -4.641 0.020 1.00 96.88 91 GLU A O 1
ATOM 780 N N . GLY A 1 92 ? 5.540 -2.943 0.208 1.00 94.94 92 GLY A N 1
ATOM 781 C CA . GLY A 1 92 ? 5.253 -2.772 -1.216 1.00 94.94 92 GLY A CA 1
ATOM 782 C C . GLY A 1 92 ? 6.489 -2.578 -2.086 1.00 94.94 92 GLY A C 1
ATOM 783 O O . GLY A 1 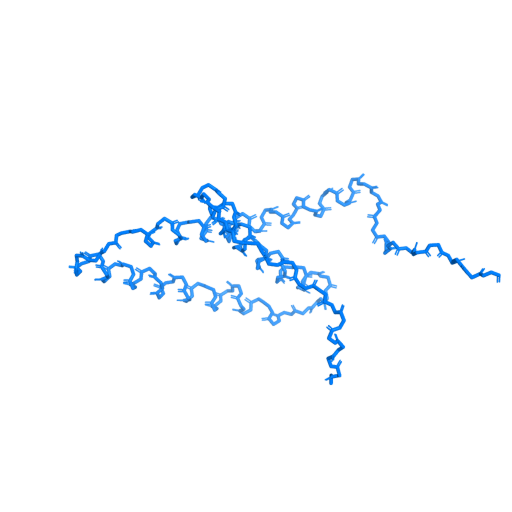92 ? 6.646 -3.259 -3.101 1.00 94.94 92 GLY A O 1
ATOM 784 N N . PHE A 1 93 ? 7.390 -1.691 -1.664 1.00 95.44 93 PHE A N 1
ATOM 785 C CA . PHE A 1 93 ? 8.594 -1.360 -2.426 1.00 95.44 93 PHE A CA 1
ATOM 786 C C . PHE A 1 93 ? 9.539 -2.559 -2.543 1.00 95.44 93 PHE A C 1
ATOM 788 O O . PHE A 1 93 ? 10.009 -2.892 -3.633 1.00 95.44 93 PHE A O 1
ATOM 795 N N . SER A 1 94 ? 9.782 -3.256 -1.430 1.00 95.75 94 SER A N 1
ATOM 796 C CA . SER A 1 94 ? 10.644 -4.439 -1.423 1.00 95.75 94 SER A CA 1
ATOM 797 C C . SER A 1 94 ? 9.987 -5.621 -2.137 1.00 95.75 94 SER A C 1
ATOM 799 O O . SER A 1 94 ? 10.661 -6.331 -2.884 1.00 95.75 94 SER A O 1
ATOM 801 N N . ALA A 1 95 ? 8.672 -5.803 -1.991 1.00 95.75 95 ALA A N 1
ATOM 802 C CA . ALA A 1 95 ? 7.916 -6.853 -2.667 1.00 95.75 95 ALA A CA 1
ATOM 803 C C . ALA A 1 95 ? 7.953 -6.720 -4.195 1.00 95.75 95 ALA A C 1
ATOM 805 O O . ALA A 1 95 ? 8.091 -7.732 -4.887 1.00 95.75 95 ALA A O 1
ATOM 806 N N . TYR A 1 96 ? 7.892 -5.494 -4.727 1.00 95.81 96 TYR A N 1
ATOM 807 C CA . TYR A 1 96 ? 8.071 -5.252 -6.159 1.00 95.81 96 TYR A CA 1
ATOM 808 C C . TYR A 1 96 ? 9.435 -5.770 -6.637 1.00 95.81 96 TYR A C 1
ATOM 810 O O . TYR A 1 96 ? 9.519 -6.556 -7.586 1.00 95.81 96 TYR A O 1
ATOM 818 N N . TRP A 1 97 ? 10.512 -5.416 -5.931 1.00 94.69 97 TRP A N 1
ATOM 819 C CA . TRP A 1 97 ? 11.858 -5.842 -6.315 1.00 94.69 97 TRP A CA 1
ATOM 820 C C . TRP A 1 97 ? 12.068 -7.353 -6.174 1.00 94.69 97 TRP A C 1
ATOM 822 O O . TRP A 1 97 ? 12.620 -7.994 -7.069 1.00 94.69 97 TRP A O 1
ATOM 832 N N . GLN A 1 98 ? 11.562 -7.949 -5.092 1.00 94.75 98 GLN A N 1
ATOM 833 C CA . GLN A 1 98 ? 11.591 -9.399 -4.883 1.00 94.75 98 GLN A CA 1
ATOM 834 C C . GLN A 1 98 ? 10.848 -10.150 -5.994 1.00 94.75 98 GLN A C 1
ATOM 836 O O . GLN A 1 98 ? 11.333 -11.182 -6.465 1.00 94.75 98 GLN A O 1
ATOM 841 N N . SER A 1 99 ? 9.702 -9.625 -6.444 1.00 92.81 99 SER A N 1
ATOM 842 C CA . SER A 1 99 ? 8.953 -10.178 -7.575 1.00 92.81 99 SER A CA 1
ATOM 843 C C . SER A 1 99 ? 9.795 -10.152 -8.853 1.00 92.81 99 SER A C 1
ATOM 845 O O . SER A 1 99 ? 9.998 -11.189 -9.487 1.00 92.81 99 SER A O 1
ATOM 847 N N . ARG A 1 100 ? 10.408 -9.006 -9.176 1.00 90.94 100 ARG A N 1
ATOM 848 C CA . ARG A 1 100 ? 11.276 -8.856 -10.357 1.00 90.94 100 ARG A CA 1
ATOM 849 C C . ARG A 1 100 ? 12.478 -9.800 -10.313 1.00 90.94 100 ARG A C 1
ATOM 851 O O . ARG A 1 100 ? 12.792 -10.435 -11.317 1.00 90.94 100 ARG A O 1
ATOM 858 N N . GLN A 1 101 ? 13.129 -9.947 -9.161 1.00 91.94 101 GLN A N 1
ATOM 859 C CA . GLN A 1 101 ? 14.227 -10.904 -8.987 1.00 91.94 101 GLN A CA 1
ATOM 860 C C . GLN A 1 101 ? 13.767 -12.358 -9.146 1.00 91.94 101 GLN A C 1
ATOM 862 O O . GLN A 1 101 ? 14.498 -13.185 -9.690 1.00 91.94 101 GLN A O 1
ATOM 867 N N . ARG A 1 102 ? 12.563 -12.697 -8.674 1.00 91.62 102 ARG A N 1
ATOM 868 C CA . ARG A 1 102 ? 11.988 -14.039 -8.827 1.00 91.62 102 ARG A CA 1
ATOM 869 C C . ARG A 1 102 ? 11.704 -14.360 -10.295 1.00 91.62 102 ARG A C 1
ATOM 871 O O . ARG A 1 102 ? 12.132 -15.411 -10.755 1.00 91.62 102 ARG A O 1
ATOM 878 N N . VAL A 1 103 ? 11.077 -13.440 -11.027 1.00 89.00 103 VAL A N 1
ATOM 879 C CA . VAL A 1 103 ? 10.806 -13.589 -12.469 1.00 89.00 103 VAL A CA 1
ATOM 880 C C . VAL A 1 103 ? 12.109 -13.750 -13.256 1.00 89.00 103 VAL A C 1
ATOM 882 O O . VAL A 1 103 ? 12.229 -14.683 -14.045 1.00 89.00 103 VAL A O 1
ATOM 885 N N . LYS A 1 104 ? 13.126 -12.919 -12.974 1.00 88.06 104 LYS A N 1
ATOM 886 C CA . LYS A 1 104 ? 14.458 -13.041 -13.595 1.00 88.06 104 LYS A CA 1
ATOM 887 C C . LYS A 1 104 ? 15.088 -14.419 -13.370 1.00 88.06 104 LYS A C 1
ATOM 889 O O . LYS A 1 104 ? 15.633 -14.986 -14.306 1.00 88.06 104 LYS A O 1
ATOM 894 N N . ARG A 1 105 ? 14.987 -14.974 -12.154 1.00 90.50 105 ARG A N 1
ATOM 895 C CA . ARG A 1 105 ? 15.503 -16.320 -11.835 1.00 90.50 105 ARG A CA 1
ATOM 896 C C . ARG A 1 105 ? 14.741 -17.444 -12.536 1.00 90.50 105 ARG A C 1
ATOM 898 O O . ARG A 1 105 ? 15.342 -18.454 -12.867 1.00 90.50 105 ARG A O 1
ATOM 905 N N . MET A 1 106 ? 13.434 -17.286 -12.734 1.00 89.06 106 MET A N 1
ATOM 906 C CA . MET A 1 106 ? 12.598 -18.297 -13.391 1.00 89.06 106 MET A CA 1
ATOM 907 C C . MET A 1 106 ? 12.761 -18.313 -14.916 1.00 89.06 106 MET A C 1
ATOM 909 O O . MET A 1 106 ? 12.339 -19.275 -15.550 1.00 89.06 106 MET A O 1
ATOM 913 N N . GLY A 1 107 ? 13.325 -17.257 -15.516 1.00 80.69 107 GLY A N 1
ATOM 914 C CA . GLY A 1 107 ? 13.570 -17.174 -16.962 1.00 80.69 107 GLY A CA 1
ATOM 915 C C . GLY A 1 107 ? 12.303 -17.135 -17.828 1.00 80.69 107 GLY A C 1
ATOM 916 O O . GLY A 1 107 ? 12.394 -17.196 -19.049 1.00 80.69 107 GLY A O 1
ATOM 917 N N . ARG A 1 108 ? 11.116 -17.032 -17.216 1.00 71.62 108 ARG A N 1
ATOM 918 C CA . ARG A 1 108 ? 9.817 -16.976 -17.895 1.00 71.62 108 ARG A CA 1
ATOM 919 C C . ARG A 1 108 ? 9.173 -15.618 -17.658 1.00 71.62 108 ARG A C 1
ATOM 921 O O . ARG A 1 108 ? 8.769 -15.304 -16.542 1.00 71.62 108 ARG A O 1
ATOM 928 N N . SER A 1 109 ? 9.082 -14.830 -18.721 1.00 71.12 109 SER A N 1
ATOM 929 C CA . SER A 1 109 ? 8.446 -13.506 -18.725 1.00 71.12 109 SER A CA 1
A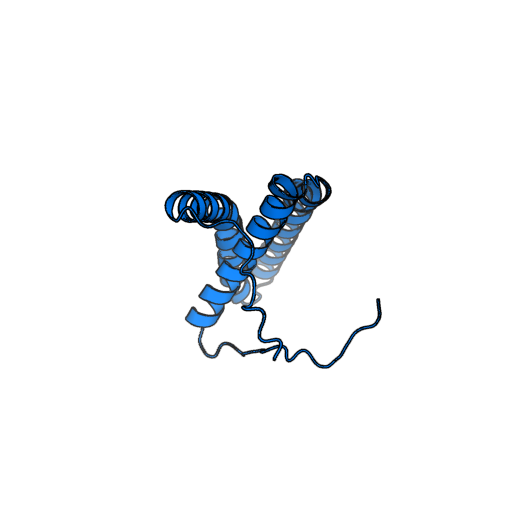TOM 930 C C . SER A 1 109 ? 7.471 -13.307 -19.886 1.00 71.12 109 SER A C 1
ATOM 932 O O . SER A 1 109 ? 6.785 -12.290 -19.917 1.00 71.12 109 SER A O 1
ATOM 934 N N . ALA A 1 110 ? 7.396 -14.258 -20.823 1.00 74.88 110 ALA A N 1
ATOM 935 C CA . ALA A 1 110 ? 6.402 -14.226 -21.886 1.00 74.88 110 ALA A CA 1
ATOM 936 C C . ALA A 1 110 ? 4.996 -14.480 -21.306 1.00 74.88 110 ALA A C 1
ATOM 938 O O . ALA A 1 110 ? 4.868 -15.299 -20.386 1.00 74.88 110 ALA A O 1
ATOM 939 N N . PRO A 1 111 ? 3.952 -13.806 -21.826 1.00 75.12 111 PRO A N 1
ATOM 940 C CA . PRO A 1 111 ? 2.572 -14.122 -21.486 1.00 75.12 111 PRO A CA 1
ATOM 941 C C . PRO A 1 111 ? 2.313 -15.611 -21.702 1.00 75.12 111 PRO A C 1
ATOM 943 O O . PRO A 1 111 ? 2.793 -16.188 -22.680 1.00 75.12 111 PRO A O 1
ATOM 946 N N . TYR A 1 112 ? 1.559 -16.231 -20.797 1.00 74.06 112 TYR A N 1
ATOM 947 C CA . TYR A 1 112 ? 1.093 -17.591 -21.027 1.00 74.06 112 TYR A CA 1
ATOM 948 C C . TYR A 1 112 ? 0.195 -17.585 -22.267 1.00 74.06 112 TYR A C 1
ATOM 950 O O . TYR A 1 112 ? -0.867 -16.963 -22.261 1.00 74.06 112 TYR A O 1
ATOM 958 N N . GLN A 1 113 ? 0.652 -18.230 -23.336 1.00 78.75 113 GLN A N 1
ATOM 959 C CA . GLN A 1 113 ? -0.172 -18.497 -24.504 1.00 78.75 113 GLN A CA 1
ATOM 960 C C . GLN A 1 113 ? -1.010 -19.728 -24.176 1.00 78.75 113 GLN A C 1
ATOM 962 O O . GLN A 1 113 ? -0.456 -20.791 -23.889 1.00 78.75 113 GLN A O 1
ATOM 967 N N . LEU A 1 114 ? -2.335 -19.559 -24.160 1.00 77.81 114 LEU A N 1
ATOM 968 C CA . LEU A 1 114 ? -3.245 -20.698 -24.142 1.00 77.81 114 LEU A CA 1
ATOM 969 C C . LEU A 1 114 ? -2.896 -21.583 -25.349 1.00 77.81 114 LEU A C 1
ATOM 971 O O . LEU A 1 114 ? -2.626 -21.028 -26.421 1.00 77.81 114 LEU A O 1
ATOM 975 N N . PRO A 1 115 ? -2.841 -22.916 -25.190 1.00 76.94 115 PRO A N 1
ATOM 976 C CA . PRO A 1 115 ? -2.700 -23.793 -26.339 1.00 76.94 115 PRO A CA 1
ATOM 977 C C . PRO A 1 115 ? -3.829 -23.480 -27.331 1.00 76.94 115 PRO A C 1
ATOM 979 O O . PRO A 1 115 ? -4.948 -23.152 -26.933 1.00 76.94 115 PRO A O 1
ATOM 982 N N . ASP A 1 116 ? -3.502 -23.459 -28.622 1.00 75.81 116 ASP A N 1
ATOM 983 C CA . ASP A 1 116 ? -4.485 -23.183 -29.665 1.00 75.81 116 ASP A CA 1
ATOM 984 C C . ASP A 1 116 ? -5.349 -24.439 -29.828 1.00 75.81 116 ASP A C 1
ATOM 986 O O . ASP A 1 116 ? -5.059 -25.307 -30.645 1.00 75.81 116 ASP A O 1
ATOM 990 N N . ASP A 1 117 ? -6.377 -24.566 -28.990 1.00 69.25 117 ASP A N 1
ATOM 991 C CA . ASP A 1 117 ? -7.308 -25.702 -28.955 1.00 69.25 117 ASP A CA 1
ATOM 992 C C . ASP A 1 117 ? -8.309 -25.660 -30.131 1.00 69.25 117 ASP A C 1
ATOM 994 O O . ASP A 1 117 ? -9.461 -26.088 -30.006 1.00 69.25 117 ASP A O 1
ATOM 998 N N . ARG A 1 118 ? -7.914 -25.085 -31.275 1.00 59.97 118 ARG A N 1
ATOM 999 C CA . ARG A 1 118 ? -8.745 -25.059 -32.480 1.00 59.97 118 ARG A CA 1
ATOM 1000 C C . ARG A 1 118 ? -8.722 -26.453 -33.136 1.00 59.97 118 ARG A C 1
ATOM 1002 O O . ARG A 1 118 ? -7.627 -26.947 -33.403 1.00 59.97 118 ARG A O 1
ATOM 1009 N N . PRO A 1 119 ? -9.893 -27.088 -33.349 1.00 59.56 119 PRO A N 1
ATOM 1010 C CA . PRO A 1 119 ? -10.001 -28.418 -33.952 1.00 59.56 119 PRO A CA 1
ATOM 1011 C C . PRO A 1 119 ? -9.561 -28.451 -35.420 1.00 59.56 119 PRO A C 1
ATOM 1013 O O . PRO A 1 119 ? -9.645 -27.397 -36.095 1.00 59.56 119 PRO A O 1
#

Secondary structure (DSSP, 8-state):
----TT---------SHHHHHHHHHHHHHHHHHHHHHHHHHS---HHHHIIIIIHHHHHHHHHHHHHHHHHTT--THHHHHHHHHHHHHHHHHHHHHHHHHHHHHHT--S--PPP----

Sequence (119 aa):
IAYEPTVYVWHQHRRTMEELQRQMIAYGRAMIVYELQIFFHDHDWRGLWQLAVVLPVYRLRQLVGLLMAKARGKPTKTWVLFRWGVQGNIEGFSAYWQSRQRVKRMGRSAPYQLPDDRP

pLDDT: mean 87.38, std 10.74, range [46.09, 97.06]

Foldseek 3Di:
DDDDPPDDDDDDDDPDPVSVLVVLLQVLLVLLLVLVCCCPPVVDCPSVCCVPPVVVVVLVVLVVVLVVCVVVVHDNPVVSSSVSSVNSNVVNVVVNVVVVVVCVVVVDDDPDDDPPPDD